Protein AF-A0A2X2JRV7-F1 (afdb_monomer_lite)

Structure (mmCIF, N/CA/C/O backbone):
data_AF-A0A2X2JRV7-F1
#
_entry.id   AF-A0A2X2JRV7-F1
#
loop_
_atom_site.group_PDB
_atom_site.id
_atom_site.type_symbol
_atom_site.label_atom_id
_atom_site.label_alt_id
_atom_site.label_comp_id
_atom_site.label_asym_id
_atom_site.label_entity_id
_atom_site.label_seq_id
_atom_site.pdbx_PDB_ins_code
_atom_site.Cartn_x
_atom_site.Cartn_y
_atom_site.Cartn_z
_atom_site.occupancy
_atom_site.B_iso_or_equiv
_atom_site.auth_seq_id
_atom_site.auth_comp_id
_atom_site.auth_asym_id
_atom_site.auth_atom_id
_atom_site.pdbx_PDB_model_num
ATOM 1 N N . MET A 1 1 ? 5.673 1.400 10.632 1.00 81.50 1 MET A N 1
ATOM 2 C CA . MET A 1 1 ? 6.388 0.133 10.332 1.00 81.50 1 MET A CA 1
ATOM 3 C C . MET A 1 1 ? 6.982 0.205 8.929 1.00 81.50 1 MET A C 1
ATOM 5 O O . MET A 1 1 ? 6.298 0.703 8.048 1.00 81.50 1 MET A O 1
ATOM 9 N N . ASN A 1 2 ? 8.221 -0.251 8.713 1.00 79.81 2 ASN A N 1
ATOM 10 C CA . ASN A 1 2 ? 8.920 -0.183 7.420 1.00 79.81 2 ASN A CA 1
ATOM 11 C C . ASN A 1 2 ? 9.281 -1.599 6.930 1.00 79.81 2 ASN A C 1
ATOM 13 O O . ASN A 1 2 ? 9.932 -2.340 7.664 1.00 79.81 2 ASN A O 1
ATOM 17 N N . ILE A 1 3 ? 8.851 -1.966 5.720 1.00 86.75 3 ILE A N 1
ATOM 18 C CA . ILE A 1 3 ? 8.934 -3.325 5.167 1.00 86.75 3 ILE A CA 1
ATOM 19 C C . ILE A 1 3 ? 9.464 -3.276 3.731 1.00 86.75 3 ILE A C 1
ATOM 21 O O . ILE A 1 3 ? 8.984 -2.499 2.907 1.00 86.75 3 ILE A O 1
ATOM 25 N N . LEU A 1 4 ? 10.414 -4.155 3.399 1.00 85.69 4 LEU A N 1
ATOM 26 C CA . LEU A 1 4 ? 10.769 -4.449 2.009 1.00 85.69 4 LEU A CA 1
ATOM 27 C C . LEU A 1 4 ? 9.886 -5.589 1.492 1.00 85.69 4 LEU A C 1
ATOM 29 O O . LEU A 1 4 ? 9.886 -6.674 2.070 1.00 85.69 4 LEU A O 1
ATOM 33 N N . THR A 1 5 ? 9.167 -5.362 0.395 1.00 83.44 5 THR A N 1
ATOM 34 C CA . THR A 1 5 ? 8.215 -6.334 -0.160 1.00 83.44 5 THR A CA 1
ATOM 35 C C . THR A 1 5 ? 8.420 -6.558 -1.663 1.00 83.44 5 THR A C 1
ATOM 37 O O . THR A 1 5 ? 9.091 -5.783 -2.356 1.00 83.44 5 THR A O 1
ATOM 40 N N . ARG A 1 6 ? 7.862 -7.664 -2.161 1.00 88.62 6 ARG A N 1
ATOM 41 C CA . ARG A 1 6 ? 7.823 -8.056 -3.573 1.00 88.62 6 ARG A CA 1
ATOM 42 C C . ARG A 1 6 ? 6.456 -8.642 -3.896 1.00 88.62 6 ARG A C 1
ATOM 44 O O . ARG A 1 6 ? 5.820 -9.233 -3.027 1.00 88.62 6 ARG A O 1
ATOM 51 N N . PHE A 1 7 ? 6.060 -8.528 -5.157 1.00 87.88 7 PHE A N 1
ATOM 52 C CA . PHE A 1 7 ? 4.897 -9.241 -5.671 1.00 87.88 7 PHE A CA 1
ATOM 53 C C . PHE A 1 7 ? 5.117 -10.754 -5.620 1.00 87.88 7 PHE A C 1
ATOM 55 O O . PHE A 1 7 ? 6.256 -11.235 -5.659 1.00 87.88 7 PHE A O 1
ATOM 62 N N . ALA A 1 8 ? 4.012 -11.487 -5.535 1.00 89.19 8 ALA A N 1
ATOM 63 C CA . ALA A 1 8 ? 3.995 -12.936 -5.590 1.00 89.19 8 ALA A CA 1
ATOM 64 C C . ALA A 1 8 ? 3.363 -13.408 -6.903 1.00 89.19 8 ALA A C 1
ATOM 66 O O . ALA A 1 8 ? 2.406 -12.822 -7.403 1.00 89.19 8 ALA A O 1
ATOM 67 N N . THR A 1 9 ? 3.901 -14.496 -7.435 1.00 89.06 9 THR A N 1
ATOM 68 C CA . THR A 1 9 ? 3.276 -15.301 -8.487 1.00 89.06 9 THR A CA 1
ATOM 69 C C . THR A 1 9 ? 2.000 -15.970 -7.956 1.00 89.06 9 THR A C 1
ATOM 71 O O . THR A 1 9 ? 1.831 -16.069 -6.737 1.00 89.06 9 THR A O 1
ATOM 74 N N . PRO A 1 10 ? 1.122 -16.514 -8.820 1.00 88.69 10 PRO A N 1
ATOM 75 C CA . PRO A 1 10 ? -0.061 -17.256 -8.371 1.00 88.69 10 PRO A CA 1
ATOM 76 C C . PRO A 1 10 ? 0.251 -18.439 -7.438 1.00 88.69 10 PRO A C 1
ATOM 78 O O . PRO A 1 10 ? -0.586 -18.836 -6.637 1.00 88.69 10 PRO A O 1
ATOM 81 N N . GLN A 1 11 ? 1.466 -18.990 -7.511 1.00 92.19 11 GLN A N 1
ATOM 82 C CA . GLN A 1 11 ? 1.958 -20.071 -6.650 1.00 92.19 11 GLN A CA 1
ATOM 83 C C . GLN A 1 11 ? 2.554 -19.561 -5.322 1.00 92.19 11 GLN A C 1
ATOM 85 O O . GLN A 1 11 ? 3.093 -20.346 -4.547 1.00 92.19 11 GLN A O 1
ATOM 90 N N . GLY A 1 12 ? 2.511 -18.251 -5.061 1.00 86.31 12 GLY A N 1
ATOM 91 C CA . GLY A 1 12 ? 3.000 -17.623 -3.829 1.00 86.31 12 GLY A CA 1
ATOM 92 C C . GLY A 1 12 ? 4.507 -17.339 -3.795 1.00 86.31 12 GLY A C 1
ATOM 93 O O . GLY A 1 12 ? 4.993 -16.712 -2.854 1.00 86.31 12 GLY A O 1
ATOM 94 N N . ALA A 1 13 ? 5.271 -17.753 -4.811 1.00 92.19 13 ALA A N 1
ATOM 95 C CA . ALA A 1 13 ? 6.699 -17.447 -4.902 1.00 92.19 13 ALA A CA 1
ATOM 96 C C . ALA A 1 13 ? 6.938 -15.980 -5.289 1.00 92.19 13 ALA A C 1
ATOM 98 O O . ALA A 1 13 ? 6.126 -15.394 -6.003 1.00 92.19 13 ALA A O 1
ATOM 99 N N . LYS A 1 14 ? 8.079 -15.406 -4.882 1.00 90.75 14 LYS A N 1
ATOM 100 C CA . LYS A 1 14 ? 8.491 -14.042 -5.268 1.00 90.75 14 LYS A CA 1
ATOM 101 C C . LYS A 1 14 ? 8.526 -13.908 -6.791 1.00 90.75 14 LYS A C 1
ATOM 103 O O . LYS A 1 14 ? 9.238 -14.660 -7.452 1.00 90.75 14 LYS A O 1
ATOM 108 N N . ASP A 1 15 ? 7.825 -12.918 -7.325 1.00 91.38 15 ASP A N 1
ATOM 109 C CA . ASP A 1 15 ? 7.877 -12.594 -8.744 1.00 91.38 15 ASP A CA 1
ATOM 110 C C . ASP A 1 15 ? 9.097 -11.708 -9.033 1.00 91.38 15 ASP A C 1
ATOM 112 O O . ASP A 1 15 ? 9.161 -10.546 -8.629 1.00 91.38 15 ASP A O 1
ATOM 116 N N . THR A 1 16 ? 10.100 -12.274 -9.705 1.00 88.69 16 THR A N 1
ATOM 117 C CA . THR A 1 16 ? 11.341 -11.574 -10.070 1.00 88.69 16 THR A CA 1
ATOM 118 C C . THR A 1 16 ? 11.189 -10.669 -11.289 1.00 88.69 16 THR A C 1
ATOM 120 O O . THR A 1 16 ? 12.084 -9.870 -11.555 1.00 88.69 16 THR A O 1
ATOM 123 N N . LYS A 1 17 ? 10.071 -10.771 -12.019 1.00 87.94 17 LYS A N 1
ATOM 124 C CA . LYS A 1 17 ? 9.747 -9.907 -13.164 1.00 87.94 17 LYS A CA 1
ATOM 125 C C . LYS A 1 17 ? 9.080 -8.606 -12.727 1.00 87.94 17 LYS A C 1
ATOM 127 O O . LYS A 1 17 ? 8.954 -7.683 -13.527 1.00 87.94 17 LYS A O 1
ATOM 132 N N . MET A 1 18 ? 8.666 -8.538 -11.466 1.00 89.62 18 MET A N 1
ATOM 133 C CA . MET A 1 18 ? 8.003 -7.389 -10.875 1.00 89.62 18 MET A CA 1
ATOM 134 C C . MET A 1 18 ? 8.969 -6.563 -10.018 1.00 89.62 18 MET A C 1
ATOM 136 O O . MET A 1 18 ? 9.860 -7.119 -9.364 1.00 89.62 18 MET A O 1
ATOM 140 N N . PRO A 1 19 ? 8.801 -5.229 -9.972 1.00 88.56 19 PRO A N 1
ATOM 141 C CA . PRO A 1 19 ? 9.645 -4.387 -9.142 1.00 88.56 19 PRO A CA 1
ATOM 142 C C . PRO A 1 19 ? 9.443 -4.700 -7.654 1.00 88.56 19 PRO A C 1
ATOM 144 O O . PRO A 1 19 ? 8.332 -4.951 -7.184 1.00 88.56 19 PRO A O 1
ATOM 147 N N . SER A 1 20 ? 10.529 -4.643 -6.885 1.00 90.88 20 SER A N 1
ATOM 148 C CA . SER A 1 20 ? 10.439 -4.559 -5.424 1.00 90.88 20 SER A CA 1
ATOM 149 C C . SER A 1 20 ? 10.021 -3.160 -4.990 1.00 90.88 20 SER A C 1
ATOM 151 O O . SER A 1 20 ? 10.342 -2.189 -5.672 1.00 90.88 20 SER A O 1
ATOM 153 N N . MET A 1 21 ? 9.411 -3.045 -3.814 1.00 92.31 21 MET A N 1
ATOM 154 C CA . MET A 1 21 ? 9.058 -1.753 -3.224 1.00 92.31 21 MET A CA 1
ATOM 155 C C . MET A 1 21 ? 9.328 -1.738 -1.723 1.00 92.31 21 MET A C 1
ATOM 157 O O . MET A 1 21 ? 9.323 -2.775 -1.052 1.00 92.31 21 MET A O 1
ATOM 161 N N . LYS A 1 22 ? 9.545 -0.538 -1.194 1.00 94.31 22 LYS A N 1
ATOM 162 C CA . LYS A 1 22 ? 9.609 -0.289 0.243 1.00 94.31 22 LYS A CA 1
ATOM 163 C C . LYS A 1 22 ? 8.271 0.282 0.692 1.00 94.31 22 LYS A C 1
ATOM 165 O O . LYS A 1 22 ? 7.876 1.336 0.205 1.00 94.31 22 LYS A O 1
ATOM 170 N N . ILE A 1 23 ? 7.597 -0.395 1.613 1.00 91.38 23 ILE A N 1
ATOM 171 C CA . ILE A 1 23 ? 6.321 0.054 2.171 1.00 91.38 23 ILE A CA 1
ATOM 172 C C . ILE A 1 23 ? 6.548 0.595 3.574 1.00 91.38 23 ILE A C 1
ATOM 174 O O . ILE A 1 23 ? 7.167 -0.057 4.417 1.00 91.38 23 ILE A O 1
ATOM 178 N N . THR A 1 24 ? 6.002 1.778 3.834 1.00 93.88 24 THR A N 1
ATOM 179 C CA . THR A 1 24 ? 5.831 2.307 5.185 1.00 93.88 24 THR A CA 1
ATOM 180 C C . THR A 1 24 ? 4.350 2.333 5.526 1.00 93.88 24 THR A C 1
ATOM 182 O O . THR A 1 24 ? 3.582 3.006 4.847 1.00 93.88 24 THR A O 1
ATOM 185 N N . LEU A 1 25 ? 3.966 1.619 6.584 1.00 92.38 25 LEU A N 1
ATOM 186 C CA . LEU A 1 25 ? 2.634 1.716 7.178 1.00 92.38 25 LEU A CA 1
ATOM 187 C C . LEU A 1 25 ? 2.680 2.648 8.387 1.00 92.38 25 LEU A C 1
ATOM 189 O O . LEU A 1 25 ? 3.466 2.417 9.318 1.00 92.38 25 LEU A O 1
ATOM 193 N N . SER A 1 26 ? 1.822 3.659 8.374 1.00 94.75 26 SER A N 1
ATOM 194 C CA . SER A 1 26 ? 1.596 4.582 9.482 1.00 94.75 26 SER A CA 1
ATOM 195 C C . SER A 1 26 ? 0.165 4.433 9.974 1.00 94.75 26 SER A C 1
ATOM 197 O O . SER A 1 26 ? -0.766 4.397 9.175 1.00 94.75 26 SER A O 1
ATOM 199 N N . PHE A 1 27 ? 0.008 4.351 11.290 1.00 94.62 27 PHE A N 1
ATOM 200 C CA . PHE A 1 27 ? -1.281 4.203 11.950 1.00 94.62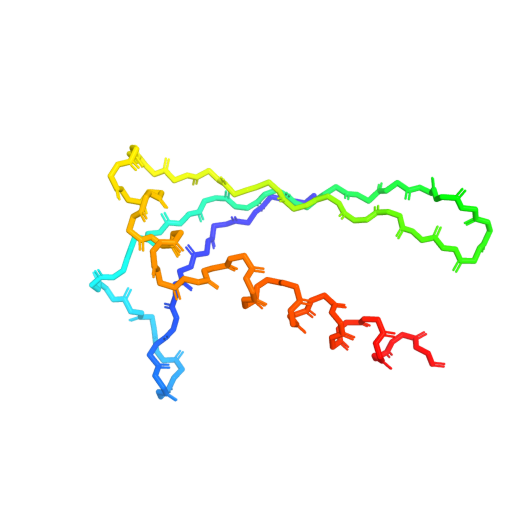 27 PHE A CA 1
ATOM 201 C C . PHE A 1 27 ? -1.507 5.440 12.804 1.00 94.62 27 PHE A C 1
ATOM 203 O O . PHE A 1 27 ? -0.635 5.810 13.591 1.00 94.62 27 PHE A O 1
ATOM 210 N N . SER A 1 28 ? -2.657 6.078 12.640 1.00 96.75 28 SER A N 1
ATOM 211 C CA . SER A 1 28 ? -3.075 7.195 13.479 1.00 96.75 28 SER A CA 1
ATOM 212 C C . SER A 1 28 ? -4.494 6.969 13.963 1.00 96.75 28 SER A C 1
ATOM 214 O O . SER A 1 28 ? -5.335 6.441 13.233 1.00 96.75 28 SER A O 1
ATOM 216 N N . GLU A 1 29 ? -4.771 7.386 15.191 1.00 97.12 29 GLU A N 1
ATOM 217 C CA . GLU A 1 29 ? -6.132 7.374 15.709 1.00 97.12 29 GLU A CA 1
ATOM 218 C C . GLU A 1 29 ? -7.019 8.287 14.854 1.00 97.12 29 GLU A C 1
ATOM 220 O O . GLU A 1 29 ? -6.651 9.424 14.556 1.00 97.12 29 GLU A O 1
ATOM 225 N N . PHE A 1 30 ? -8.174 7.772 14.433 1.00 95.50 30 PHE A N 1
ATOM 226 C CA . PHE A 1 30 ? -9.243 8.600 13.877 1.00 95.50 30 PHE A CA 1
ATOM 227 C C . PHE A 1 30 ? -10.262 8.933 14.969 1.00 95.50 30 PHE A C 1
ATOM 229 O O . PHE A 1 30 ? -10.689 10.077 15.100 1.00 95.50 30 PHE A O 1
ATOM 236 N N . ASN A 1 31 ? -10.633 7.924 15.761 1.00 95.25 31 ASN A N 1
ATOM 237 C CA . ASN A 1 31 ? -11.365 8.050 17.018 1.00 95.25 31 ASN A CA 1
ATOM 238 C C . ASN A 1 31 ? -11.160 6.781 17.868 1.00 95.25 31 ASN A C 1
ATOM 240 O O . ASN A 1 31 ? -10.461 5.858 17.452 1.00 95.25 31 ASN A O 1
ATOM 244 N N . THR A 1 32 ? -11.866 6.687 18.995 1.00 93.62 32 THR A N 1
ATOM 245 C CA . THR A 1 32 ? -11.785 5.568 19.951 1.00 93.62 32 THR A CA 1
ATOM 246 C C . THR A 1 32 ? -12.061 4.175 19.369 1.00 93.62 32 THR A C 1
ATOM 248 O O . THR A 1 32 ? -11.726 3.179 20.000 1.00 93.62 32 THR A O 1
ATOM 251 N N . THR A 1 33 ? -12.678 4.086 18.188 1.00 93.25 33 THR A N 1
ATOM 252 C CA . THR A 1 33 ? -13.069 2.828 17.524 1.00 93.25 33 THR A CA 1
ATOM 253 C C . THR A 1 33 ? -12.485 2.664 16.121 1.00 93.25 33 THR A C 1
ATOM 255 O O . THR A 1 33 ? -12.724 1.644 15.482 1.00 93.25 33 THR A O 1
ATOM 258 N N . LYS A 1 34 ? -11.758 3.661 15.600 1.00 93.81 34 LYS A N 1
ATOM 259 C CA . LYS A 1 34 ? -11.289 3.682 14.209 1.00 93.81 34 LYS A CA 1
ATOM 260 C C . LYS A 1 34 ? -9.848 4.154 14.104 1.00 93.81 34 LYS A C 1
ATOM 262 O O . LYS A 1 34 ? -9.437 5.124 14.742 1.00 93.81 34 LYS A O 1
ATOM 267 N N . THR A 1 35 ? -9.110 3.526 13.199 1.00 94.56 35 THR A N 1
ATOM 268 C CA . THR A 1 35 ? -7.723 3.865 12.878 1.00 94.56 35 THR A CA 1
ATOM 269 C C . THR A 1 35 ? -7.623 4.277 11.416 1.00 94.56 35 THR A C 1
ATOM 271 O O . THR A 1 35 ? -8.118 3.577 10.537 1.00 94.56 35 THR A O 1
ATOM 274 N N . THR A 1 36 ? -6.947 5.389 11.146 1.00 95.25 36 THR A N 1
ATOM 275 C CA . THR A 1 36 ? -6.494 5.714 9.792 1.00 95.25 36 THR A CA 1
ATOM 276 C C . THR A 1 36 ? -5.184 4.980 9.537 1.00 95.25 36 THR A C 1
ATOM 278 O O . THR A 1 36 ? -4.218 5.137 10.289 1.00 95.25 36 THR A O 1
ATOM 281 N N . VAL A 1 37 ? -5.148 4.189 8.466 1.00 92.81 37 VAL A N 1
ATOM 282 C CA . VAL A 1 37 ? -3.942 3.497 8.001 1.00 92.81 37 VAL A CA 1
ATOM 283 C C . VAL A 1 37 ? -3.454 4.165 6.723 1.00 92.81 37 VAL A C 1
ATOM 285 O O . VAL A 1 37 ? -4.141 4.145 5.706 1.00 92.81 37 VAL A O 1
ATOM 288 N N . THR A 1 38 ? -2.249 4.726 6.757 1.00 93.00 38 THR A N 1
ATOM 289 C CA . THR A 1 38 ? -1.582 5.280 5.573 1.00 93.00 38 THR A CA 1
ATOM 290 C C . THR A 1 38 ? -0.497 4.316 5.112 1.00 93.00 38 THR A C 1
ATOM 292 O O . THR A 1 38 ? 0.449 4.044 5.855 1.00 93.00 38 THR A O 1
ATOM 295 N N . SER A 1 39 ? -0.619 3.817 3.880 1.00 90.94 39 SER A N 1
ATOM 296 C CA . SER A 1 39 ? 0.373 2.947 3.240 1.00 90.94 39 SER A CA 1
ATOM 297 C C . SER A 1 39 ? 1.145 3.706 2.164 1.00 90.94 39 SER A C 1
ATOM 299 O O . SER A 1 39 ? 0.611 4.011 1.099 1.00 90.94 39 SER A O 1
ATOM 301 N N . THR A 1 40 ? 2.416 4.006 2.431 1.00 93.19 40 THR A N 1
ATOM 302 C CA . THR A 1 40 ? 3.305 4.689 1.483 1.00 93.19 40 THR A CA 1
ATOM 303 C C . THR A 1 40 ? 4.238 3.682 0.832 1.00 93.19 40 THR A C 1
ATOM 305 O O . THR A 1 40 ? 5.112 3.125 1.498 1.00 93.19 40 THR A O 1
ATOM 308 N N . SER A 1 41 ? 4.092 3.488 -0.478 1.00 91.50 41 SER A N 1
ATOM 309 C CA . SER A 1 41 ? 4.940 2.594 -1.274 1.00 91.50 41 SER A CA 1
ATOM 310 C C . SER A 1 41 ? 5.954 3.392 -2.092 1.00 91.50 41 SER A C 1
ATOM 312 O O . SER A 1 41 ? 5.579 4.226 -2.912 1.00 91.50 41 SER A O 1
ATOM 314 N N . VAL A 1 42 ? 7.244 3.130 -1.883 1.00 94.44 42 VAL A N 1
ATOM 315 C CA . VAL A 1 42 ? 8.347 3.746 -2.632 1.00 94.44 42 VAL A CA 1
ATOM 316 C C . VAL A 1 42 ? 8.935 2.720 -3.594 1.00 94.44 42 VAL A C 1
ATOM 318 O O . VAL A 1 42 ? 9.427 1.667 -3.172 1.00 94.44 42 VAL A O 1
ATOM 321 N N . PHE A 1 43 ? 8.896 3.050 -4.884 1.00 94.12 43 PHE A N 1
ATOM 322 C CA . PHE A 1 43 ? 9.446 2.239 -5.969 1.00 94.12 43 PHE A CA 1
ATOM 323 C C . PHE A 1 43 ? 10.822 2.762 -6.412 1.00 94.12 43 PHE A C 1
ATOM 325 O O . PHE A 1 43 ? 11.092 3.954 -6.260 1.00 94.12 43 PHE A O 1
ATOM 332 N N . PRO A 1 44 ? 11.695 1.901 -6.975 1.00 93.38 44 PRO A N 1
ATOM 333 C CA . PRO A 1 44 ? 13.045 2.295 -7.382 1.00 93.38 44 PRO A CA 1
ATOM 334 C C . PRO A 1 44 ? 13.081 3.351 -8.490 1.00 93.38 44 PRO A C 1
ATOM 336 O O . PRO A 1 44 ? 14.001 4.162 -8.526 1.00 93.38 44 PRO A O 1
ATOM 339 N N . THR A 1 45 ? 12.101 3.334 -9.398 1.00 96.00 45 THR A N 1
ATOM 340 C CA . THR A 1 45 ? 12.006 4.274 -10.521 1.00 96.00 45 THR A CA 1
ATOM 341 C C . THR A 1 45 ? 10.559 4.683 -10.778 1.00 96.00 45 THR A C 1
ATOM 343 O O . THR A 1 45 ? 9.614 4.016 -10.340 1.00 96.00 45 THR A O 1
ATOM 346 N N . LYS A 1 46 ? 10.383 5.777 -11.525 1.00 96.75 46 LYS A N 1
ATOM 347 C CA . LYS A 1 46 ? 9.069 6.257 -11.965 1.00 96.75 46 LYS A CA 1
ATOM 348 C C . LYS A 1 46 ? 8.368 5.226 -12.850 1.00 96.75 46 LYS A C 1
ATOM 350 O O . LYS A 1 46 ? 7.172 5.003 -12.702 1.00 96.75 46 LYS A O 1
ATOM 355 N N . GLU A 1 47 ? 9.107 4.576 -13.739 1.00 96.38 47 GLU A N 1
ATOM 356 C CA . GLU A 1 47 ? 8.590 3.587 -14.685 1.00 96.38 47 GLU A CA 1
ATOM 357 C C . GLU A 1 47 ? 8.079 2.349 -13.944 1.00 96.38 47 GLU A C 1
ATOM 359 O O . GLU A 1 47 ? 7.002 1.848 -14.258 1.00 96.38 47 GLU A O 1
ATOM 364 N N . ALA A 1 48 ? 8.797 1.910 -12.903 1.00 94.50 48 ALA A N 1
ATOM 365 C CA . ALA A 1 48 ? 8.361 0.820 -12.036 1.00 94.50 48 ALA A CA 1
ATOM 366 C C . ALA A 1 48 ? 7.061 1.163 -11.290 1.00 94.50 48 ALA A C 1
ATOM 368 O O . ALA A 1 48 ? 6.162 0.325 -11.218 1.00 94.50 48 ALA A O 1
ATOM 369 N N . ALA A 1 49 ? 6.937 2.393 -10.773 1.00 94.50 49 ALA A N 1
ATOM 370 C CA . ALA A 1 49 ? 5.699 2.866 -10.150 1.00 94.50 49 ALA A CA 1
ATOM 371 C C . ALA A 1 49 ? 4.541 2.916 -11.163 1.00 94.50 49 ALA A C 1
ATOM 373 O O . ALA A 1 49 ? 3.449 2.426 -10.888 1.00 94.50 49 ALA A O 1
ATOM 374 N N . GLN A 1 50 ? 4.784 3.450 -12.362 1.00 95.38 50 GLN A N 1
ATOM 375 C CA . GLN A 1 50 ? 3.758 3.546 -13.398 1.00 95.38 50 GLN A CA 1
ATOM 376 C C . GLN A 1 50 ? 3.294 2.168 -13.879 1.00 95.38 50 GLN A C 1
ATOM 378 O O . GLN A 1 50 ? 2.100 1.965 -14.093 1.00 95.38 50 GLN A O 1
ATOM 383 N N . GLN A 1 51 ? 4.212 1.208 -14.021 1.00 94.19 51 GLN A N 1
ATOM 384 C CA . GLN A 1 51 ? 3.880 -0.161 -14.404 1.00 94.19 51 GLN A CA 1
ATOM 385 C C . GLN A 1 51 ? 2.866 -0.775 -13.434 1.00 94.19 51 GLN A C 1
ATOM 387 O O . GLN A 1 51 ? 1.862 -1.330 -13.872 1.00 94.19 51 GLN A O 1
ATOM 392 N N . VAL A 1 52 ? 3.096 -0.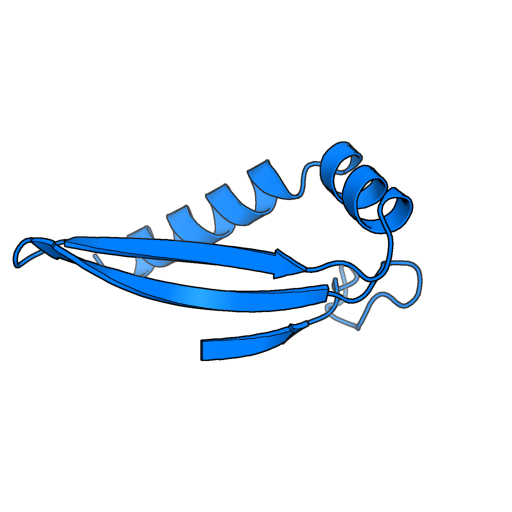656 -12.123 1.00 92.50 52 VAL A N 1
ATOM 393 C CA . VAL A 1 52 ? 2.191 -1.252 -11.131 1.00 92.50 52 VAL A CA 1
ATOM 394 C C . VAL A 1 52 ? 0.864 -0.497 -11.016 1.00 92.50 52 VAL A C 1
ATOM 396 O O . VAL A 1 52 ? -0.164 -1.130 -10.786 1.00 92.50 52 VAL A O 1
ATOM 399 N N . ILE A 1 53 ? 0.852 0.823 -11.243 1.00 93.88 53 ILE A N 1
ATOM 400 C CA . ILE A 1 53 ? -0.390 1.605 -11.370 1.00 93.88 53 ILE A CA 1
ATOM 401 C C . ILE A 1 53 ? -1.221 1.064 -12.536 1.00 93.88 53 ILE A C 1
ATOM 403 O O . ILE A 1 53 ? -2.392 0.746 -12.354 1.00 93.88 53 ILE A O 1
ATOM 407 N N . ASN A 1 54 ? -0.601 0.857 -13.702 1.00 95.06 54 ASN A N 1
ATOM 408 C CA . ASN A 1 54 ? -1.276 0.307 -14.882 1.00 95.06 54 ASN A CA 1
ATOM 409 C C . ASN A 1 54 ? -1.796 -1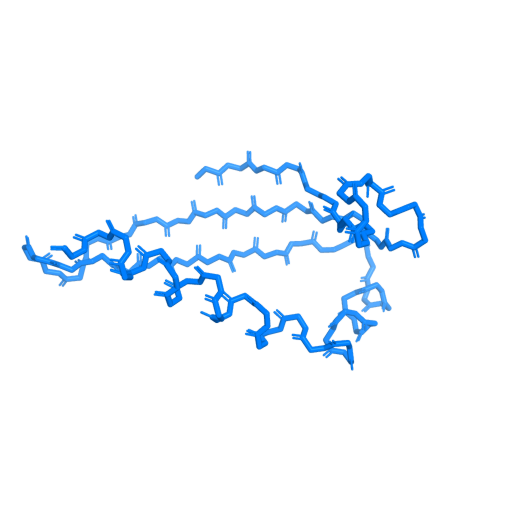.123 -14.658 1.00 95.06 54 ASN A C 1
ATOM 411 O O . ASN A 1 54 ? -2.757 -1.535 -15.300 1.00 95.06 54 ASN A O 1
ATOM 415 N N . MET A 1 55 ? -1.170 -1.878 -13.753 1.00 91.81 55 MET A N 1
ATOM 416 C CA . MET A 1 55 ? -1.616 -3.214 -13.347 1.00 91.81 55 MET A CA 1
ATOM 417 C C . MET A 1 55 ? -2.729 -3.200 -12.288 1.00 91.81 55 MET A C 1
ATOM 419 O O . MET A 1 55 ? -3.211 -4.267 -11.919 1.00 91.81 55 MET A O 1
ATOM 423 N N . GLY A 1 56 ? -3.139 -2.031 -11.786 1.00 92.25 56 GLY A N 1
ATOM 424 C CA . GLY A 1 56 ? -4.218 -1.909 -10.804 1.00 92.25 56 GLY A CA 1
ATOM 425 C C . GLY A 1 56 ? -3.778 -2.088 -9.348 1.00 92.25 56 GLY A C 1
ATOM 426 O O . GLY A 1 56 ? -4.572 -2.536 -8.521 1.00 92.25 56 GLY A O 1
ATOM 427 N N . VAL A 1 57 ? -2.533 -1.733 -8.999 1.00 89.44 57 VAL A N 1
ATOM 428 C CA . VAL A 1 57 ? -2.024 -1.867 -7.616 1.00 89.44 57 VAL A CA 1
ATOM 429 C C . VAL A 1 57 ? -2.890 -1.143 -6.578 1.00 89.44 57 VAL A C 1
ATOM 431 O O . VAL A 1 57 ? -3.037 -1.635 -5.463 1.00 89.44 57 VAL A O 1
ATOM 434 N N . GLU A 1 58 ? -3.507 -0.014 -6.938 1.00 90.19 58 GLU A N 1
ATOM 435 C CA . GLU A 1 58 ? -4.398 0.739 -6.045 1.00 90.19 58 GLU A CA 1
ATOM 436 C C . GLU A 1 58 ? -5.643 -0.074 -5.674 1.00 90.19 58 GLU A C 1
ATOM 438 O O . GLU A 1 58 ? -6.009 -0.159 -4.503 1.00 90.19 58 GLU A O 1
ATOM 443 N N . GLN A 1 59 ? -6.251 -0.741 -6.658 1.00 92.00 59 GLN A N 1
ATOM 444 C CA . GLN A 1 59 ? -7.410 -1.604 -6.436 1.00 92.00 59 GLN A CA 1
ATOM 445 C C . GLN A 1 59 ? -7.037 -2.806 -5.564 1.00 92.00 59 GLN A C 1
ATOM 447 O O . GLN A 1 59 ? -7.745 -3.107 -4.606 1.00 92.00 59 GLN A O 1
ATOM 452 N N . GLY A 1 60 ? -5.900 -3.451 -5.843 1.00 89.31 60 GLY A N 1
ATOM 453 C CA . GLY A 1 60 ? -5.417 -4.575 -5.037 1.00 89.31 60 GLY A CA 1
ATOM 454 C C . GLY A 1 60 ? -5.096 -4.186 -3.588 1.00 89.31 60 GLY A C 1
ATOM 455 O O . GLY A 1 60 ? -5.391 -4.940 -2.659 1.00 89.31 60 GLY A O 1
ATOM 456 N N . MET A 1 61 ? -4.536 -2.991 -3.368 1.00 88.69 61 MET A N 1
ATOM 457 C CA . MET A 1 61 ? -4.264 -2.486 -2.019 1.00 88.69 61 MET A CA 1
ATOM 458 C C . MET A 1 61 ? -5.561 -2.163 -1.268 1.00 88.69 61 MET A C 1
ATOM 460 O O . MET A 1 61 ? -5.681 -2.540 -0.105 1.00 88.69 61 MET A O 1
ATOM 464 N N . ASN A 1 62 ? -6.550 -1.551 -1.927 1.00 90.19 62 ASN A N 1
ATOM 465 C CA . ASN A 1 62 ? -7.865 -1.309 -1.324 1.00 90.19 62 ASN A CA 1
ATOM 466 C C . ASN A 1 62 ? -8.537 -2.621 -0.906 1.00 90.19 62 ASN A C 1
ATOM 468 O O . ASN A 1 62 ? -8.927 -2.755 0.246 1.00 90.19 62 ASN A O 1
ATOM 472 N N . GLN A 1 63 ? -8.551 -3.629 -1.784 1.00 92.69 63 GLN A N 1
ATOM 473 C CA . GLN A 1 63 ? -9.075 -4.958 -1.449 1.00 92.69 63 GLN A CA 1
ATOM 474 C C . GLN A 1 63 ? -8.351 -5.578 -0.248 1.00 92.69 63 GLN A C 1
ATOM 476 O O . GLN A 1 63 ? -8.978 -6.20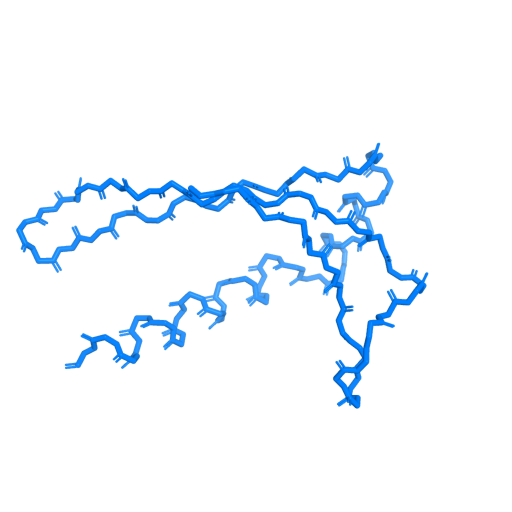5 0.599 1.00 92.69 63 GLN A O 1
ATOM 481 N N . THR A 1 64 ? -7.033 -5.393 -0.147 1.00 89.25 64 THR A N 1
ATOM 482 C CA . THR A 1 64 ? -6.254 -5.888 0.998 1.00 89.25 64 THR A CA 1
ATOM 483 C C . THR A 1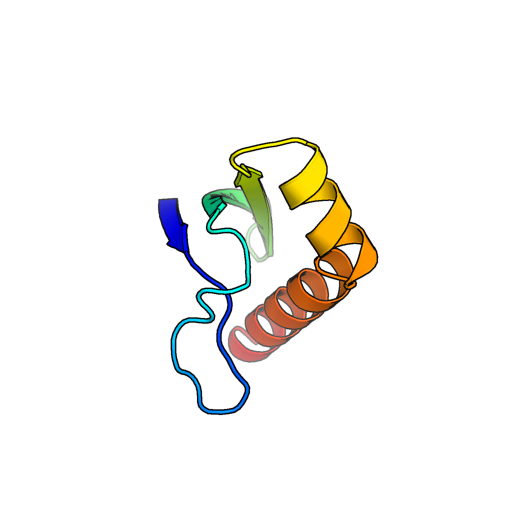 64 ? -6.680 -5.206 2.301 1.00 89.25 64 THR A C 1
ATOM 485 O O . THR A 1 64 ? -6.834 -5.875 3.322 1.00 89.25 64 THR A O 1
ATOM 488 N N . LEU A 1 65 ? -6.891 -3.887 2.275 1.00 89.81 65 LEU A N 1
ATOM 489 C CA . LEU A 1 65 ? -7.354 -3.130 3.439 1.00 89.81 65 LEU A CA 1
ATOM 490 C C . LEU A 1 65 ? -8.810 -3.460 3.803 1.00 89.81 65 LEU A C 1
ATOM 492 O O . LEU A 1 65 ? -9.112 -3.554 4.989 1.00 89.81 65 LEU A O 1
ATOM 496 N N . ASP A 1 66 ? -9.674 -3.731 2.822 1.00 92.25 66 ASP A N 1
ATOM 497 C CA . ASP A 1 66 ? -11.049 -4.191 3.057 1.00 92.25 66 ASP A CA 1
ATOM 498 C C . ASP A 1 66 ? -11.074 -5.550 3.774 1.00 92.25 66 ASP A C 1
ATOM 500 O O . ASP A 1 66 ? -11.838 -5.751 4.718 1.00 92.25 66 ASP A O 1
ATOM 504 N N . GLN A 1 67 ? -10.212 -6.488 3.363 1.00 94.50 67 GLN A N 1
ATOM 505 C CA . GLN A 1 67 ? -10.074 -7.783 4.040 1.00 94.50 67 GLN A CA 1
ATOM 506 C C . GLN A 1 67 ? -9.530 -7.625 5.463 1.00 94.50 67 GLN A C 1
ATOM 508 O O . GLN A 1 67 ? -9.977 -8.320 6.373 1.00 94.50 67 GLN A O 1
ATOM 513 N N . LEU A 1 68 ? -8.590 -6.699 5.679 1.00 91.62 68 LEU A N 1
ATOM 514 C CA . LEU A 1 68 ? -8.098 -6.385 7.018 1.00 91.62 68 LEU A CA 1
ATOM 515 C C . LEU A 1 68 ? -9.214 -5.817 7.908 1.00 91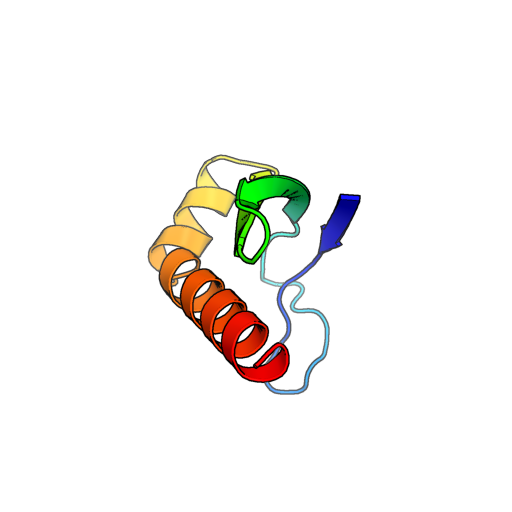.62 68 LEU A C 1
ATOM 517 O O . LEU A 1 68 ? -9.361 -6.274 9.037 1.00 91.62 68 LEU A O 1
ATOM 521 N N . ASP A 1 69 ? -10.015 -4.873 7.407 1.00 91.25 69 ASP A N 1
ATOM 522 C CA . ASP A 1 69 ? -11.171 -4.329 8.135 1.00 91.25 69 ASP A CA 1
ATOM 523 C C . ASP A 1 69 ? -12.189 -5.429 8.475 1.00 91.25 69 ASP A C 1
ATOM 525 O O . ASP A 1 69 ? -12.705 -5.478 9.589 1.00 91.25 69 ASP A O 1
ATOM 529 N N . ALA A 1 70 ? -12.439 -6.360 7.550 1.00 94.56 70 ALA A N 1
ATOM 530 C CA . ALA A 1 70 ? -13.332 -7.493 7.783 1.00 94.56 70 ALA A CA 1
ATOM 531 C C . ALA A 1 70 ? -12.828 -8.455 8.875 1.00 94.56 70 ALA A C 1
ATOM 533 O O . ALA A 1 70 ? -13.646 -8.991 9.616 1.00 94.56 70 ALA A O 1
ATOM 534 N N . LEU A 1 71 ? -11.512 -8.664 8.992 1.00 95.81 71 LEU A N 1
ATOM 535 C CA . LEU A 1 71 ? -10.904 -9.533 10.011 1.00 95.81 71 LEU A CA 1
ATOM 536 C C . LEU A 1 71 ? -10.896 -8.928 11.422 1.00 95.81 71 LEU A C 1
ATOM 538 O O . LEU A 1 71 ? -10.701 -9.661 12.390 1.00 95.81 71 LEU A O 1
ATOM 542 N N . LEU A 1 72 ? -11.034 -7.607 11.536 1.00 89.88 72 LEU A N 1
ATOM 543 C CA . LEU A 1 72 ? -10.988 -6.882 12.810 1.00 89.88 72 LEU A CA 1
ATOM 544 C C . LEU A 1 72 ? -12.382 -6.575 13.385 1.00 89.88 72 LEU A C 1
ATOM 546 O O . LEU A 1 72 ? -12.464 -6.014 14.479 1.00 89.88 72 LEU A O 1
ATOM 550 N N . LYS A 1 73 ? -13.450 -6.921 12.658 1.00 76.12 73 LYS A N 1
ATOM 551 C CA . LYS A 1 73 ? -14.842 -6.894 13.137 1.00 76.12 73 LYS A CA 1
ATOM 552 C C . LYS A 1 73 ? -15.157 -8.128 13.971 1.00 76.12 73 LYS A C 1
ATOM 554 O O . LYS A 1 73 ? -15.907 -7.958 14.956 1.00 76.12 73 LYS A O 1
#

Sequence (73 aa):
MNILTRFATPQGAKDTKMPSMKITLSFSEFNTTKTTVTSTSVFPTKEAAQQVINMGVEQGMNQTLDQLDALLK

pLDDT: mean 91.53, std 3.86, range [76.12, 97.12]

Secondary structure (DSSP, 8-state):
-EEEE--B-TTSSB-TTSPPEEEEEEEEEEETTEEEEEEEEE-SSHHHHHHHHHTTHHHHHHHHHHHHHHHT-

Foldseek 3Di:
DKDWDADADPVRHGDPVAFIWIWDWDWDDPDPVDIDIDIDIGTPDPVNVVVVVVVVVVVVVVVVVVVVVVVVD

Organism: Staphylococcus aureus (NCBI:txid1280)

InterPro domains:
  IPR013538 Activator of Hsp90 ATPase homologue 1/2-like, C-terminal [PF08327] (14-73)
  IPR023393 START-like domain superfamily [G3DSA:3.30.530.20] (3-73)

Radius of gyration: 13.95 Å; chains: 1; bounding box: 28×29×35 Å